Protein AF-A0A947IG43-F1 (afdb_monomer)

Mean predicted aligned error: 4.93 Å

Sequence (73 aa):
MNKPYEHRVDTDQKNYVHGPGNGLDNFSGILWPELRCNSQEEAERAATIANIAYEQGYKAAQLEARKALGLKG

Foldseek 3Di:
DDLQWAWDADPVRFIWIDGDDDPPTGDCVPDDVVPGDRDRVSRRVVSVVVSVVVVVVVVVVVCVVCVVVVHHD

Solvent-accessible surface area (backbone atoms only — not comparable to full-atom values): 4163 Å² total; per-residue (Å²): 130,90,65,62,34,37,62,44,67,48,98,86,73,41,24,17,29,39,34,84,55,91,86,50,53,50,48,45,89,81,42,58,79,92,74,40,33,91,37,65,67,49,11,44,52,50,13,52,52,50,35,53,53,49,52,53,52,51,54,51,50,52,46,52,51,31,52,75,71,71,39,84,124

Structure (mmCIF, N/CA/C/O backbone):
data_AF-A0A947IG43-F1
#
_entry.id   AF-A0A947IG43-F1
#
loop_
_atom_site.group_PDB
_atom_site.id
_atom_site.type_symbol
_atom_site.label_atom_id
_atom_site.label_alt_id
_atom_site.label_comp_id
_atom_site.label_asym_id
_atom_site.label_entity_id
_atom_site.label_seq_id
_atom_site.pdbx_PDB_ins_code
_atom_site.Cartn_x
_atom_site.Cartn_y
_atom_site.Cartn_z
_atom_site.occupancy
_atom_site.B_iso_or_equiv
_atom_site.auth_seq_id
_atom_site.auth_comp_id
_atom_site.auth_asym_id
_atom_site.auth_atom_id
_atom_site.pdbx_PDB_model_num
ATOM 1 N N . MET A 1 1 ? 6.858 1.646 13.955 1.00 57.78 1 MET A N 1
ATOM 2 C CA . MET A 1 1 ? 5.537 1.504 13.309 1.00 57.78 1 MET A CA 1
ATOM 3 C C . MET A 1 1 ? 5.658 0.445 12.233 1.00 57.78 1 MET A C 1
ATOM 5 O O . MET A 1 1 ? 6.650 0.483 11.514 1.00 57.78 1 MET A O 1
ATOM 9 N N . ASN A 1 2 ? 4.725 -0.505 12.158 1.00 74.69 2 ASN A N 1
ATOM 10 C CA . ASN A 1 2 ? 4.742 -1.4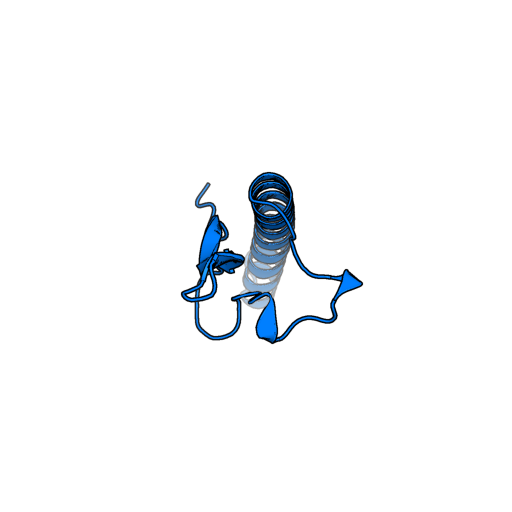89 11.077 1.00 74.69 2 ASN A CA 1
ATOM 11 C C . ASN A 1 2 ? 4.453 -0.760 9.752 1.00 74.69 2 ASN A C 1
ATOM 13 O O . ASN A 1 2 ? 3.523 0.044 9.716 1.00 74.69 2 ASN A O 1
ATOM 17 N N . LYS A 1 3 ? 5.271 -0.976 8.718 1.00 83.44 3 LYS A N 1
ATOM 18 C CA . LYS A 1 3 ? 5.090 -0.402 7.375 1.00 83.44 3 LYS A CA 1
ATOM 19 C C . LYS A 1 3 ? 4.566 -1.515 6.471 1.00 83.44 3 LYS A C 1
ATOM 21 O O . LYS A 1 3 ? 5.375 -2.245 5.910 1.00 83.44 3 LYS A O 1
ATOM 26 N N . PRO A 1 4 ? 3.246 -1.729 6.416 1.00 90.38 4 PRO A N 1
ATOM 27 C CA . PRO A 1 4 ? 2.704 -2.896 5.742 1.00 90.38 4 PRO A CA 1
ATOM 28 C C . PRO A 1 4 ? 2.766 -2.836 4.212 1.00 90.38 4 PRO A C 1
ATOM 30 O O . PRO A 1 4 ? 2.544 -3.864 3.581 1.00 90.38 4 PRO A O 1
ATOM 33 N N . TYR A 1 5 ? 3.017 -1.662 3.625 1.00 93.12 5 TYR A N 1
ATOM 34 C CA . TYR A 1 5 ? 3.217 -1.528 2.185 1.00 93.12 5 TYR A CA 1
ATOM 35 C C . TYR A 1 5 ? 4.700 -1.515 1.833 1.00 93.12 5 TYR A C 1
ATOM 37 O O . TYR A 1 5 ? 5.480 -0.789 2.458 1.00 93.12 5 TYR A O 1
ATOM 45 N N . GLU A 1 6 ? 5.071 -2.251 0.792 1.00 94.25 6 GLU A N 1
ATOM 46 C CA . GLU A 1 6 ? 6.451 -2.360 0.318 1.00 94.25 6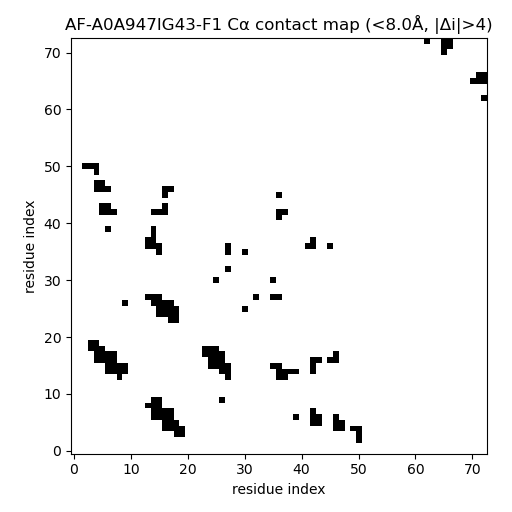 GLU A CA 1
ATOM 47 C C . GLU A 1 6 ? 6.528 -2.457 -1.208 1.00 94.25 6 GLU A C 1
ATOM 49 O O . GLU A 1 6 ? 5.559 -2.806 -1.885 1.00 94.25 6 GLU A O 1
ATOM 54 N N . HIS A 1 7 ? 7.695 -2.128 -1.755 1.00 93.94 7 HIS A N 1
ATOM 55 C CA . HIS A 1 7 ? 7.999 -2.389 -3.158 1.00 93.94 7 HIS A CA 1
ATOM 56 C C . HIS A 1 7 ? 8.176 -3.891 -3.383 1.00 93.94 7 HIS A C 1
ATOM 58 O O . HIS A 1 7 ? 8.823 -4.578 -2.591 1.00 93.94 7 HIS A O 1
ATOM 64 N N . ARG A 1 8 ? 7.628 -4.382 -4.496 1.00 93.38 8 ARG A N 1
ATOM 65 C CA . ARG A 1 8 ? 7.915 -5.710 -5.038 1.00 93.38 8 ARG A CA 1
ATOM 66 C C . ARG A 1 8 ? 8.009 -5.670 -6.558 1.00 93.38 8 ARG A C 1
ATOM 68 O O . ARG A 1 8 ? 7.595 -4.711 -7.211 1.00 93.38 8 ARG A O 1
ATOM 75 N N . VAL A 1 9 ? 8.556 -6.745 -7.113 1.00 91.75 9 VAL A N 1
ATOM 76 C CA . VAL A 1 9 ? 8.670 -6.966 -8.555 1.00 91.75 9 VAL A CA 1
ATOM 77 C C . VAL A 1 9 ? 7.820 -8.175 -8.927 1.00 91.75 9 VAL A C 1
ATOM 79 O O . VAL A 1 9 ? 7.890 -9.212 -8.267 1.00 91.75 9 VAL A O 1
ATOM 82 N N . ASP A 1 10 ? 6.964 -8.014 -9.931 1.00 87.88 10 ASP A N 1
ATOM 83 C CA . ASP A 1 10 ? 6.112 -9.085 -10.453 1.00 87.88 10 ASP A CA 1
ATOM 84 C C . ASP A 1 10 ? 6.935 -10.059 -11.318 1.00 87.88 10 ASP A C 1
ATOM 86 O O . ASP A 1 10 ? 8.063 -9.766 -11.723 1.00 87.88 10 ASP A O 1
ATOM 90 N N . THR A 1 11 ? 6.361 -11.211 -11.652 1.00 88.00 11 THR A N 1
ATOM 91 C CA . THR A 1 11 ? 6.941 -12.196 -12.577 1.00 88.00 11 THR A CA 1
ATOM 92 C C . THR A 1 11 ? 7.325 -11.577 -13.931 1.00 88.00 11 THR A C 1
ATOM 94 O O . THR A 1 11 ? 8.355 -11.936 -14.503 1.00 88.00 11 THR A O 1
ATOM 97 N N . ASP A 1 12 ? 6.586 -10.556 -14.370 1.00 88.19 12 ASP A N 1
ATOM 98 C CA . ASP A 1 12 ? 6.820 -9.746 -15.571 1.00 88.19 12 ASP A CA 1
ATOM 99 C C . ASP A 1 12 ? 7.995 -8.748 -15.475 1.00 88.19 12 ASP A C 1
ATOM 101 O O . ASP A 1 12 ? 8.168 -7.933 -16.383 1.00 88.19 12 ASP A O 1
ATOM 105 N N . GLN A 1 13 ? 8.753 -8.724 -14.373 1.00 88.44 13 GLN A N 1
ATOM 106 C CA . GLN A 1 13 ? 9.765 -7.693 -14.076 1.00 88.44 13 GLN A CA 1
ATOM 107 C C . GLN A 1 13 ? 9.194 -6.271 -13.905 1.00 88.44 13 GLN A C 1
ATOM 109 O O . GLN A 1 13 ? 9.906 -5.278 -14.062 1.00 88.44 13 GLN A O 1
ATOM 114 N N . LYS A 1 14 ? 7.905 -6.147 -13.567 1.00 89.88 14 LYS A N 1
ATOM 115 C CA . LYS A 1 14 ? 7.250 -4.849 -13.340 1.00 89.88 14 LYS A CA 1
ATOM 116 C C . LYS A 1 14 ? 7.217 -4.500 -11.854 1.00 89.88 14 LYS A C 1
ATOM 118 O O . LYS A 1 14 ? 6.904 -5.348 -11.022 1.00 89.88 14 LYS A O 1
ATOM 123 N N . ASN A 1 15 ? 7.518 -3.244 -11.528 1.00 92.31 15 ASN A N 1
ATOM 124 C CA . ASN A 1 15 ? 7.505 -2.744 -10.153 1.00 92.31 15 ASN A CA 1
ATOM 125 C C . ASN A 1 15 ? 6.071 -2.467 -9.690 1.00 92.31 15 ASN A C 1
ATOM 127 O O . ASN A 1 15 ? 5.305 -1.795 -10.385 1.00 92.31 15 ASN A O 1
ATOM 131 N N . TYR A 1 16 ? 5.723 -2.935 -8.496 1.00 92.62 16 TYR A N 1
ATOM 132 C CA . TYR A 1 16 ? 4.414 -2.704 -7.899 1.00 92.62 16 TYR A CA 1
ATOM 133 C C . TYR A 1 16 ? 4.507 -2.459 -6.391 1.00 92.62 16 TYR A C 1
ATOM 135 O O . TYR A 1 16 ? 5.533 -2.716 -5.757 1.00 92.62 16 TYR A O 1
ATOM 143 N N . VAL A 1 17 ? 3.418 -1.938 -5.826 1.00 93.12 17 VAL A N 1
ATOM 144 C CA . VAL A 1 17 ? 3.260 -1.761 -4.378 1.00 93.12 17 VAL A CA 1
ATOM 145 C C . VAL A 1 17 ? 2.466 -2.941 -3.828 1.00 93.12 17 VAL A C 1
ATOM 147 O O . VAL A 1 17 ? 1.302 -3.115 -4.193 1.00 93.12 17 VAL A O 1
ATOM 150 N N . HIS A 1 18 ? 3.092 -3.730 -2.959 1.00 92.94 18 HIS A N 1
ATOM 151 C CA . HIS A 1 18 ? 2.465 -4.824 -2.220 1.00 92.94 18 HIS A CA 1
ATOM 152 C C . HIS A 1 18 ? 1.842 -4.294 -0.927 1.00 92.94 18 HIS A C 1
ATOM 154 O O . HIS A 1 18 ? 2.467 -3.470 -0.257 1.00 92.94 18 HIS A O 1
ATOM 160 N N . GLY A 1 19 ? 0.633 -4.740 -0.584 1.00 90.94 19 GLY A N 1
ATOM 161 C CA . GLY A 1 19 ? -0.106 -4.293 0.601 1.00 90.94 19 GLY A CA 1
ATOM 162 C C . GLY A 1 19 ? -0.477 -5.421 1.575 1.00 90.94 19 GLY A C 1
ATOM 163 O O . GLY A 1 19 ? -0.383 -6.602 1.242 1.00 90.94 19 GLY A O 1
ATOM 164 N N . PRO A 1 20 ? -0.936 -5.087 2.799 1.00 86.06 20 PRO A N 1
ATOM 165 C CA . PRO A 1 20 ? -1.268 -6.068 3.833 1.00 86.06 20 PRO A CA 1
ATOM 166 C C . PRO A 1 20 ? -2.634 -6.718 3.591 1.00 86.06 20 PRO A C 1
ATOM 168 O O . PRO A 1 20 ? -3.632 -6.351 4.212 1.00 86.06 20 PRO A O 1
ATOM 171 N N . GLY A 1 21 ? -2.680 -7.715 2.715 1.00 78.50 21 GLY A N 1
ATOM 172 C CA . GLY A 1 21 ? -3.854 -8.565 2.529 1.00 78.50 21 GLY A CA 1
ATOM 173 C C . GLY A 1 21 ? -4.363 -8.614 1.096 1.00 78.50 21 GLY A C 1
ATOM 174 O O . GLY A 1 21 ? -3.834 -7.984 0.184 1.00 78.50 21 GLY A O 1
ATOM 175 N N . ASN A 1 22 ? -5.415 -9.403 0.903 1.00 77.44 22 ASN A N 1
ATOM 176 C CA . ASN A 1 22 ? -5.945 -9.687 -0.424 1.00 77.44 22 ASN A CA 1
ATOM 177 C C . ASN A 1 22 ? -6.553 -8.428 -1.056 1.00 77.44 22 ASN A C 1
ATOM 179 O O . ASN A 1 22 ? -7.444 -7.806 -0.4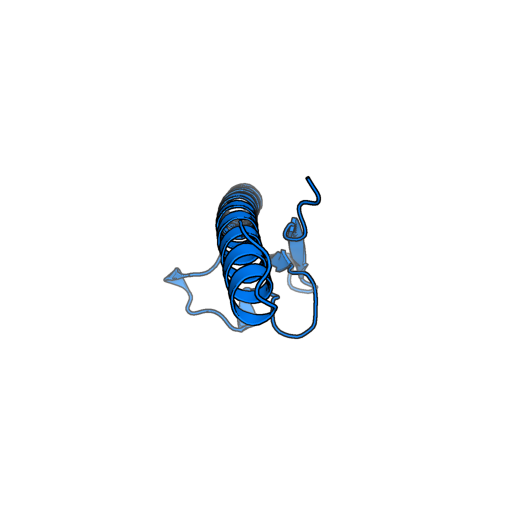80 1.00 77.44 22 ASN A O 1
ATOM 183 N N . GLY A 1 23 ? -6.096 -8.094 -2.264 1.00 77.62 23 GLY A N 1
ATOM 184 C CA . GLY A 1 23 ? -6.633 -6.981 -3.053 1.00 77.62 23 GLY A CA 1
ATOM 185 C C . GLY A 1 23 ? -6.050 -5.605 -2.726 1.00 77.62 23 GLY A C 1
ATOM 186 O O . GLY A 1 23 ? -6.540 -4.617 -3.262 1.00 77.62 23 GLY A O 1
ATOM 187 N N . LEU A 1 24 ? -5.016 -5.524 -1.882 1.00 81.94 24 LEU A N 1
ATOM 188 C CA . LEU A 1 24 ? -4.292 -4.272 -1.603 1.00 81.94 24 LEU A CA 1
ATOM 189 C C . LEU A 1 24 ? -2.981 -4.145 -2.394 1.00 81.94 24 LEU A C 1
ATOM 191 O O . LEU A 1 24 ? -2.205 -3.213 -2.179 1.00 81.94 24 LEU A O 1
ATOM 195 N N . ASP A 1 25 ? -2.762 -5.069 -3.327 1.00 84.88 25 ASP A N 1
ATOM 196 C CA . ASP A 1 25 ? -1.639 -5.057 -4.250 1.00 84.88 25 ASP A CA 1
ATOM 197 C C . ASP A 1 25 ? -1.962 -4.216 -5.481 1.00 84.88 25 ASP A C 1
ATOM 199 O O . ASP A 1 25 ? -2.980 -4.401 -6.148 1.00 84.88 25 ASP A O 1
ATOM 203 N N . ASN A 1 26 ? -1.051 -3.313 -5.820 1.00 81.12 26 ASN A N 1
ATOM 204 C CA . ASN A 1 26 ? -1.185 -2.402 -6.949 1.00 81.12 26 ASN A CA 1
ATOM 205 C C . ASN A 1 26 ? -0.363 -2.906 -8.139 1.00 81.12 26 ASN A C 1
ATOM 207 O O . ASN A 1 26 ? 0.574 -2.234 -8.574 1.00 81.12 26 ASN A O 1
ATOM 211 N N . PHE A 1 27 ? -0.669 -4.112 -8.633 1.00 81.94 27 PHE A N 1
ATOM 212 C CA . PHE A 1 27 ? 0.070 -4.716 -9.745 1.00 81.94 27 PHE A CA 1
ATOM 213 C C . PHE A 1 27 ? 0.061 -3.802 -10.976 1.00 81.94 27 PHE A C 1
ATOM 215 O O . PHE A 1 27 ? -0.968 -3.261 -11.383 1.00 81.94 27 PHE A O 1
ATOM 222 N N . SER A 1 28 ? 1.201 -3.657 -11.645 1.00 76.81 28 SER A N 1
ATOM 223 C CA . SER A 1 28 ? 1.286 -2.766 -12.807 1.00 76.81 28 SER A CA 1
ATOM 224 C C . SER A 1 28 ? 0.402 -3.252 -13.966 1.00 76.81 28 SER A C 1
ATOM 226 O O . SER A 1 28 ? -0.033 -2.445 -14.778 1.00 76.81 28 SER A O 1
ATOM 228 N N . GLY A 1 29 ? 0.102 -4.555 -14.048 1.00 79.25 29 GLY A N 1
ATOM 229 C CA . GLY A 1 29 ? -0.774 -5.134 -15.075 1.00 79.25 29 GLY A CA 1
ATOM 230 C C . GLY A 1 29 ? -2.256 -4.748 -14.964 1.00 79.25 29 GLY A C 1
ATOM 231 O O . GLY A 1 29 ? -2.946 -4.761 -15.980 1.00 79.25 29 GLY A O 1
ATOM 232 N N . ILE A 1 30 ? -2.73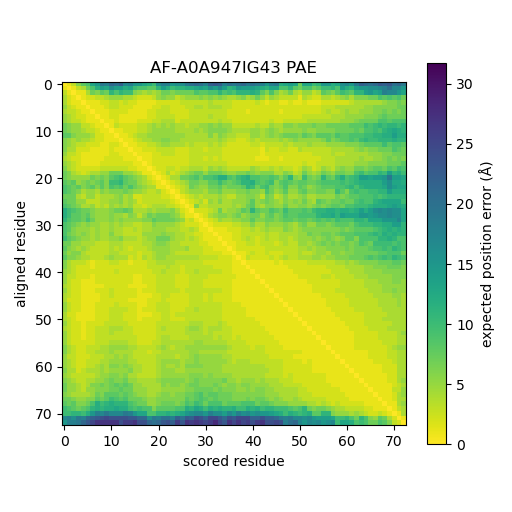4 -4.373 -13.772 1.00 81.50 30 ILE A N 1
ATOM 233 C CA . ILE A 1 30 ? -4.148 -4.017 -13.518 1.00 81.50 30 ILE A CA 1
ATOM 234 C C . ILE A 1 30 ? -4.393 -2.506 -13.486 1.00 81.50 30 ILE A C 1
ATOM 236 O O . ILE A 1 30 ? -5.530 -2.060 -13.611 1.00 81.50 30 ILE A O 1
ATOM 240 N N . LEU A 1 31 ? -3.335 -1.712 -13.321 1.00 84.06 31 LEU A N 1
ATOM 241 C CA . LEU A 1 31 ? -3.428 -0.259 -13.271 1.00 84.06 31 LEU A CA 1
ATOM 242 C C . LEU A 1 31 ? -3.441 0.359 -14.673 1.00 84.06 31 LEU A C 1
ATOM 244 O O . LEU A 1 31 ? -2.784 -0.131 -15.604 1.00 84.06 31 LEU A O 1
ATOM 248 N N . TRP A 1 32 ? -4.133 1.496 -14.788 1.00 85.25 32 TRP A N 1
ATOM 249 C CA . TRP A 1 32 ? -3.996 2.412 -15.919 1.00 85.25 32 TRP A CA 1
ATOM 250 C C . TRP A 1 32 ? -2.518 2.788 -16.112 1.00 85.25 32 TRP A C 1
ATOM 252 O O . TRP A 1 32 ? -1.832 2.988 -15.106 1.00 85.25 32 TRP A O 1
ATOM 262 N N . PRO A 1 33 ? -1.999 2.856 -17.354 1.00 86.75 33 PRO A N 1
ATOM 263 C CA . PRO A 1 33 ?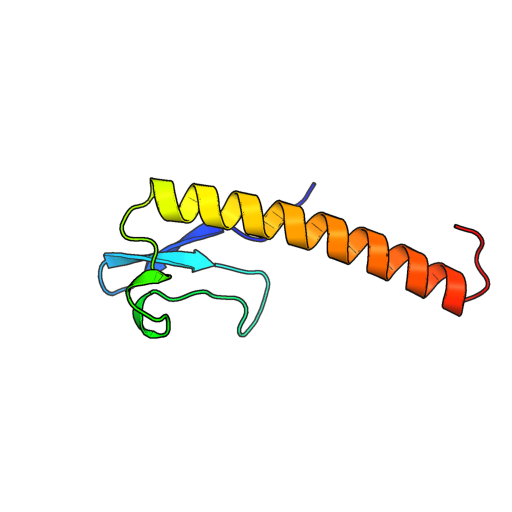 -0.580 3.102 -17.622 1.00 86.75 33 PRO A CA 1
ATOM 264 C C . PRO A 1 33 ? 0.032 4.282 -16.856 1.00 86.75 33 PRO A C 1
ATOM 266 O O . PRO A 1 33 ? 1.146 4.169 -16.353 1.00 86.75 33 PRO A O 1
ATOM 269 N N . GLU A 1 34 ? -0.712 5.373 -16.713 1.00 88.50 34 GLU A N 1
ATOM 270 C CA . GLU A 1 34 ? -0.323 6.600 -16.016 1.00 88.50 34 GLU A CA 1
ATOM 271 C C . GLU A 1 34 ? -0.234 6.468 -14.486 1.00 88.50 34 GLU A C 1
ATOM 273 O O . GLU A 1 34 ? 0.376 7.311 -13.835 1.00 88.50 34 GLU A O 1
ATOM 278 N N . LEU A 1 35 ? -0.817 5.414 -13.906 1.00 85.75 35 LEU A N 1
ATOM 279 C CA . LEU A 1 35 ? -0.777 5.131 -12.466 1.00 85.75 35 LEU A CA 1
ATOM 280 C C . LEU A 1 35 ? 0.272 4.070 -12.101 1.00 85.75 35 LEU A C 1
ATOM 282 O O . LEU A 1 35 ? 0.424 3.726 -10.929 1.00 85.75 35 LEU A O 1
ATOM 286 N N . ARG A 1 36 ? 0.979 3.512 -13.090 1.00 89.31 36 ARG A N 1
ATOM 287 C CA . ARG A 1 36 ? 1.981 2.463 -12.869 1.00 89.31 36 ARG A CA 1
ATOM 288 C C . ARG A 1 36 ? 3.272 3.054 -12.319 1.00 89.31 36 ARG A C 1
ATOM 290 O O . ARG A 1 36 ? 3.713 4.113 -12.748 1.00 89.31 36 ARG A O 1
ATOM 297 N N . CYS A 1 37 ? 3.920 2.302 -11.435 1.00 89.56 37 CYS A N 1
ATOM 298 C CA . CYS A 1 37 ? 5.311 2.545 -11.075 1.00 89.56 37 CYS A CA 1
ATOM 299 C C . CYS A 1 37 ? 6.208 1.918 -12.149 1.00 89.56 37 CYS A C 1
ATOM 301 O O . CYS A 1 37 ? 6.230 0.698 -12.322 1.00 89.56 37 CYS A O 1
ATOM 303 N N . ASN A 1 38 ? 6.939 2.748 -12.883 1.00 89.31 38 ASN A N 1
ATOM 304 C CA . ASN A 1 38 ? 7.841 2.329 -13.955 1.00 89.31 38 ASN A CA 1
ATOM 305 C C . ASN A 1 38 ? 9.269 2.081 -13.449 1.00 89.31 38 ASN A C 1
ATOM 307 O O . ASN A 1 38 ? 10.089 1.515 -14.168 1.00 89.31 38 ASN A O 1
ATOM 311 N N . SER A 1 39 ? 9.565 2.448 -12.201 1.00 92.25 39 SER A N 1
ATOM 312 C CA . SER A 1 39 ? 10.848 2.193 -11.546 1.00 92.25 39 SER A CA 1
ATOM 313 C C . SER A 1 39 ? 10.675 1.692 -10.109 1.00 92.25 39 SER A C 1
ATOM 315 O O . SER A 1 39 ? 9.612 1.840 -9.500 1.00 92.25 39 SER A O 1
ATOM 317 N N . GLN A 1 40 ? 11.740 1.100 -9.560 1.00 94.06 40 GLN A N 1
ATOM 318 C CA . GLN A 1 40 ? 11.813 0.740 -8.142 1.00 94.06 40 GLN A CA 1
ATOM 319 C C . GLN A 1 40 ? 11.622 1.979 -7.259 1.00 94.06 40 GLN A C 1
ATOM 321 O O . GLN A 1 40 ? 10.817 1.954 -6.337 1.00 94.06 40 GLN A O 1
ATOM 326 N N . GLU A 1 41 ? 12.298 3.083 -7.586 1.00 95.06 41 GLU A N 1
ATOM 327 C CA . GLU A 1 41 ? 12.206 4.333 -6.826 1.00 95.06 41 GLU A CA 1
ATOM 328 C C . GLU A 1 41 ? 10.766 4.876 -6.789 1.00 95.06 41 GLU A C 1
ATOM 330 O O . GLU A 1 41 ? 10.283 5.325 -5.749 1.00 95.06 41 GLU A O 1
ATOM 335 N N . GLU A 1 42 ? 10.038 4.801 -7.909 1.00 93.56 42 GLU A N 1
ATOM 336 C CA . GLU A 1 42 ? 8.621 5.172 -7.954 1.00 93.56 42 GLU A CA 1
ATOM 337 C C . GLU A 1 42 ? 7.770 4.295 -7.037 1.00 93.56 42 GLU A C 1
ATOM 339 O O . GLU A 1 42 ? 6.959 4.824 -6.273 1.00 93.56 42 GLU A O 1
ATOM 344 N N . ALA A 1 43 ? 7.989 2.981 -7.062 1.00 93.06 43 ALA A N 1
ATOM 345 C CA . ALA A 1 43 ? 7.257 2.044 -6.220 1.00 93.06 43 ALA A CA 1
ATOM 346 C C . ALA A 1 43 ? 7.579 2.215 -4.728 1.00 93.06 43 ALA A C 1
ATOM 348 O O . ALA A 1 43 ? 6.674 2.158 -3.898 1.00 93.06 43 ALA A O 1
ATOM 349 N N . GLU A 1 44 ? 8.831 2.494 -4.366 1.00 95.06 44 GLU A N 1
ATOM 350 C CA . GLU A 1 44 ? 9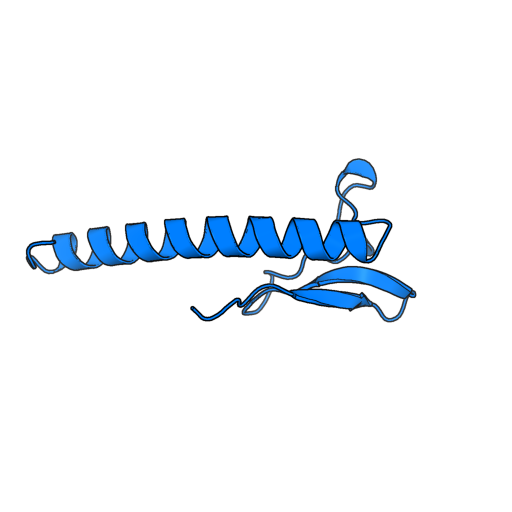.234 2.780 -2.984 1.00 95.06 44 GLU A CA 1
ATOM 351 C C . GLU A 1 44 ? 8.602 4.078 -2.458 1.00 95.06 44 GLU A C 1
ATOM 353 O O . GLU A 1 44 ? 8.101 4.131 -1.324 1.00 95.06 44 GLU A O 1
ATOM 358 N N . ARG A 1 45 ? 8.561 5.129 -3.288 1.00 94.50 45 ARG A N 1
ATOM 359 C CA . ARG A 1 45 ? 7.852 6.374 -2.953 1.00 94.50 45 ARG A CA 1
ATOM 360 C C . ARG A 1 45 ? 6.354 6.132 -2.795 1.00 94.50 45 ARG A C 1
ATOM 362 O O . ARG A 1 45 ? 5.771 6.577 -1.805 1.00 94.50 45 ARG A O 1
ATOM 369 N N . ALA A 1 46 ? 5.740 5.393 -3.715 1.00 92.88 46 ALA A N 1
ATOM 370 C CA . ALA A 1 46 ? 4.324 5.048 -3.644 1.00 92.88 46 ALA A CA 1
ATOM 371 C C . ALA A 1 46 ? 4.000 4.217 -2.389 1.00 92.88 46 ALA A C 1
ATOM 373 O O . ALA A 1 46 ? 3.048 4.534 -1.674 1.00 92.88 46 ALA A O 1
ATOM 374 N N . ALA A 1 47 ? 4.834 3.231 -2.045 1.00 94.31 47 ALA A N 1
ATOM 375 C CA . ALA A 1 47 ? 4.707 2.458 -0.811 1.00 94.31 47 ALA A CA 1
ATOM 376 C C . ALA A 1 47 ? 4.835 3.347 0.438 1.00 94.31 47 ALA A C 1
ATOM 378 O O . ALA A 1 47 ? 4.101 3.179 1.412 1.00 94.31 47 ALA A O 1
ATOM 379 N N . THR A 1 48 ? 5.727 4.342 0.417 1.00 94.94 48 THR A N 1
ATOM 380 C CA . THR A 1 48 ? 5.856 5.317 1.512 1.00 94.94 48 THR A CA 1
ATOM 381 C C . THR A 1 48 ? 4.571 6.128 1.691 1.00 94.94 48 THR A C 1
ATOM 383 O O . THR A 1 48 ? 4.080 6.253 2.814 1.00 94.94 48 THR A O 1
ATOM 386 N N . ILE A 1 49 ? 3.981 6.618 0.598 1.00 93.31 49 ILE A N 1
ATOM 387 C CA . ILE A 1 49 ? 2.706 7.351 0.618 1.00 93.31 49 ILE A CA 1
ATOM 388 C C . ILE A 1 49 ? 1.572 6.456 1.137 1.00 93.31 49 ILE A C 1
ATOM 390 O O . ILE A 1 49 ? 0.816 6.872 2.018 1.00 93.31 49 ILE A O 1
ATOM 394 N N . ALA A 1 50 ? 1.488 5.212 0.657 1.00 92.38 50 ALA A N 1
ATOM 395 C CA . ALA A 1 50 ? 0.488 4.243 1.103 1.00 92.38 50 ALA A CA 1
ATOM 396 C C . ALA A 1 50 ? 0.597 3.959 2.610 1.00 92.38 50 ALA A C 1
AT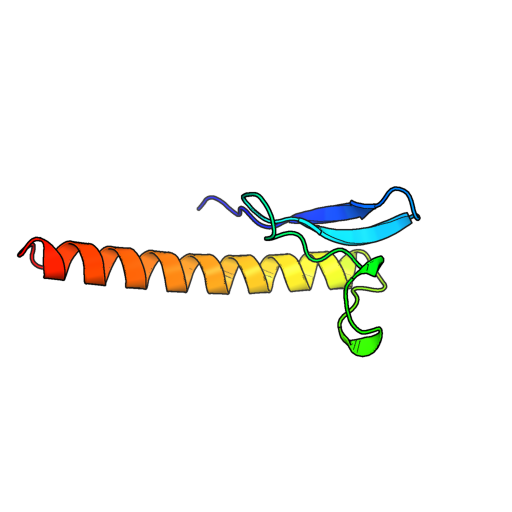OM 398 O O . ALA A 1 50 ? -0.414 3.922 3.310 1.00 92.38 50 ALA A O 1
ATOM 399 N N . ASN A 1 51 ? 1.819 3.846 3.140 1.00 94.62 51 ASN A N 1
ATOM 400 C CA . ASN A 1 51 ? 2.052 3.672 4.574 1.00 94.62 51 ASN A CA 1
ATOM 401 C C . ASN A 1 51 ? 1.609 4.888 5.407 1.00 94.62 51 ASN A C 1
ATOM 403 O O . ASN A 1 51 ? 1.061 4.703 6.494 1.00 94.62 51 ASN A O 1
ATOM 407 N N . ILE A 1 52 ? 1.801 6.117 4.910 1.00 94.25 52 ILE A N 1
ATOM 408 C CA . ILE A 1 52 ? 1.308 7.333 5.583 1.00 94.25 52 ILE A CA 1
ATOM 409 C C . ILE A 1 52 ? -0.222 7.324 5.621 1.00 94.25 52 ILE A C 1
ATOM 411 O O . ILE A 1 52 ? -0.815 7.523 6.682 1.00 94.25 52 ILE A O 1
ATOM 415 N N . ALA A 1 53 ? -0.869 7.053 4.485 1.00 91.62 53 ALA A N 1
ATOM 416 C CA . ALA A 1 53 ? -2.327 6.981 4.406 1.00 91.62 53 ALA A CA 1
ATOM 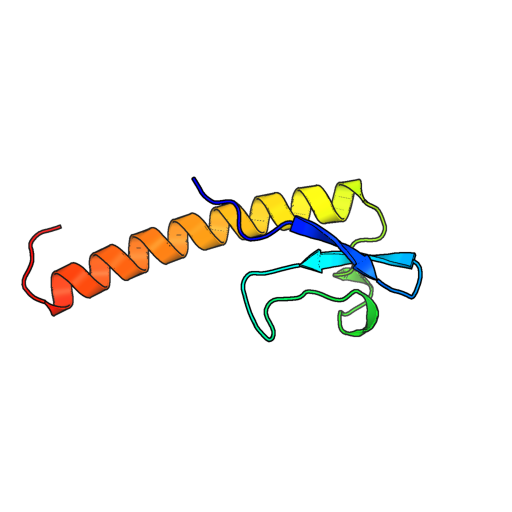417 C C . ALA A 1 53 ? -2.891 5.888 5.330 1.00 91.62 53 ALA A C 1
ATOM 419 O O . ALA A 1 53 ? -3.852 6.129 6.062 1.00 91.62 53 ALA A O 1
ATOM 420 N N . TYR A 1 54 ? -2.248 4.717 5.353 1.00 91.31 54 TYR A N 1
ATOM 421 C CA . TYR A 1 54 ? -2.603 3.614 6.240 1.00 91.31 54 TYR A CA 1
ATOM 422 C C . TYR A 1 54 ? -2.515 4.013 7.715 1.00 91.31 54 TYR A C 1
ATOM 424 O O . TYR A 1 54 ? -3.451 3.768 8.471 1.00 91.31 54 TYR A O 1
ATOM 432 N N . GLU A 1 55 ? -1.426 4.665 8.134 1.00 92.44 55 GLU A N 1
ATOM 433 C CA . GLU A 1 55 ? -1.265 5.126 9.516 1.00 92.44 55 GLU A CA 1
ATOM 434 C C . GLU A 1 55 ? -2.380 6.098 9.925 1.00 92.44 55 GLU A C 1
ATOM 436 O O . GLU A 1 55 ? -2.968 5.950 11.000 1.00 92.44 55 GLU A O 1
ATOM 441 N N . GLN A 1 56 ? -2.682 7.083 9.077 1.00 93.38 56 GLN A N 1
ATOM 442 C CA . GLN A 1 56 ? -3.721 8.073 9.368 1.00 93.38 56 GLN A CA 1
ATOM 443 C C . GLN A 1 56 ? -5.108 7.428 9.435 1.00 93.38 56 GLN A C 1
ATOM 445 O O . GLN A 1 56 ? -5.852 7.667 10.389 1.00 93.38 56 GLN A O 1
ATOM 450 N N . GLY A 1 57 ? -5.431 6.558 8.474 1.00 91.25 57 GLY A N 1
ATOM 451 C CA . GLY A 1 57 ? -6.688 5.811 8.462 1.00 91.25 57 GLY A CA 1
ATOM 452 C C . GLY A 1 57 ? -6.833 4.908 9.685 1.00 91.25 57 GLY A C 1
ATOM 453 O O . GLY A 1 57 ? -7.884 4.892 10.321 1.00 91.25 57 GLY A O 1
ATOM 454 N N . TYR A 1 58 ? -5.759 4.222 10.077 1.00 91.06 58 TYR A N 1
ATOM 455 C CA . TYR A 1 58 ? -5.752 3.364 11.259 1.00 91.06 58 TYR A CA 1
ATOM 456 C C . TYR A 1 58 ? -5.982 4.160 12.551 1.00 91.06 58 TYR A C 1
ATOM 458 O O . TYR A 1 58 ? -6.816 3.773 13.369 1.00 91.06 58 TYR A O 1
ATOM 466 N N . LYS A 1 59 ? -5.310 5.308 12.723 1.00 93.19 59 LYS A N 1
ATOM 467 C CA . LYS A 1 59 ? -5.534 6.205 13.874 1.00 93.19 59 LYS A CA 1
ATOM 468 C C . LYS A 1 59 ? -6.974 6.716 13.928 1.00 93.19 59 LYS A C 1
ATOM 470 O O . LYS A 1 59 ? -7.586 6.695 14.994 1.00 93.19 59 LYS A O 1
ATOM 475 N N . ALA A 1 60 ? -7.521 7.139 12.789 1.00 93.69 60 ALA A N 1
ATOM 476 C CA . ALA A 1 60 ? -8.906 7.590 12.700 1.00 93.69 60 ALA A CA 1
ATOM 477 C C . ALA A 1 60 ? -9.889 6.461 13.054 1.00 93.69 60 ALA A C 1
ATOM 479 O O . ALA A 1 60 ? -10.770 6.656 13.887 1.00 93.69 60 ALA A O 1
ATOM 480 N N . ALA A 1 61 ? -9.693 5.259 12.506 1.00 92.00 61 ALA A N 1
ATOM 481 C CA . ALA A 1 61 ? -10.530 4.098 12.799 1.00 92.00 61 ALA A CA 1
ATOM 482 C C . ALA A 1 61 ? -10.486 3.705 14.284 1.00 92.00 61 ALA A C 1
ATOM 484 O O . ALA A 1 61 ? -11.525 3.419 14.877 1.00 92.00 61 ALA A O 1
ATOM 485 N N . GLN A 1 62 ? -9.306 3.739 14.914 1.00 92.62 62 GLN A N 1
ATOM 48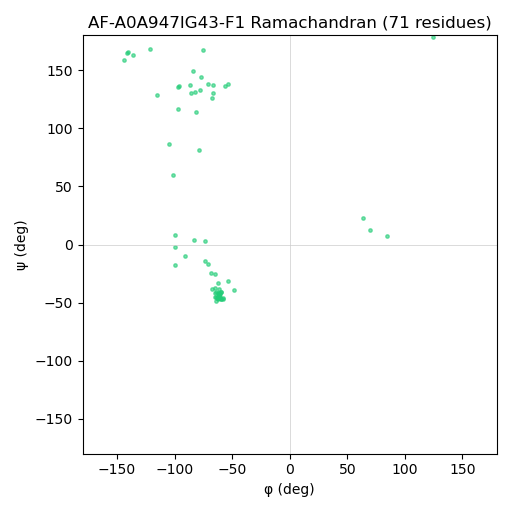6 C CA . GLN A 1 62 ? -9.181 3.498 16.354 1.00 92.62 62 GLN A CA 1
ATOM 487 C C . GLN A 1 62 ? -9.940 4.536 17.183 1.00 92.62 62 GLN A C 1
ATOM 489 O O . GLN A 1 62 ? -10.595 4.176 18.162 1.00 92.62 62 GLN A O 1
ATOM 494 N N . LEU A 1 63 ? -9.866 5.813 16.803 1.00 93.56 63 LEU A N 1
ATOM 495 C CA . LEU A 1 63 ? -10.598 6.876 17.485 1.00 93.56 63 LEU A CA 1
ATOM 496 C C . LEU A 1 63 ? -12.114 6.661 17.379 1.00 93.56 63 LEU A C 1
ATOM 498 O O . LEU A 1 63 ? -12.811 6.741 18.390 1.00 93.56 63 LEU A O 1
ATOM 502 N N . GLU A 1 64 ? -12.617 6.348 16.186 1.00 94.44 64 GLU A N 1
ATOM 503 C CA . GLU A 1 64 ? -14.041 6.071 15.968 1.00 94.44 64 GLU A CA 1
ATOM 504 C C . GLU A 1 64 ? -14.507 4.815 16.717 1.00 94.44 64 GLU A C 1
ATOM 506 O O . GLU A 1 64 ? -15.553 4.836 17.364 1.00 94.44 64 GLU A O 1
ATOM 511 N N . ALA A 1 65 ? -13.700 3.750 16.740 1.00 93.44 65 ALA A N 1
ATOM 512 C CA . ALA A 1 65 ? -13.996 2.551 17.522 1.00 93.44 65 ALA A CA 1
ATOM 513 C C . ALA A 1 65 ? -14.076 2.851 19.029 1.00 93.44 65 ALA A C 1
ATOM 515 O O . ALA A 1 65 ? -14.998 2.395 19.705 1.00 93.44 65 ALA A O 1
ATOM 516 N N . ARG A 1 66 ? -13.151 3.661 19.563 1.00 92.88 66 ARG A N 1
ATOM 517 C CA . ARG A 1 66 ? -13.186 4.088 20.974 1.00 92.88 66 ARG A CA 1
ATOM 518 C C . ARG A 1 66 ? -14.455 4.874 21.282 1.00 92.88 66 ARG A C 1
ATOM 520 O O . ARG A 1 66 ? -15.133 4.543 22.252 1.00 92.88 66 ARG A O 1
ATOM 527 N N . LYS A 1 67 ? -14.821 5.834 20.425 1.00 93.69 67 LYS A N 1
ATOM 528 C CA . LYS A 1 67 ? -16.076 6.592 20.557 1.00 93.69 67 LYS A CA 1
ATOM 529 C C . LYS A 1 67 ? -17.298 5.673 20.554 1.00 93.69 67 LYS A C 1
ATOM 531 O O . LYS A 1 67 ? -18.149 5.810 21.428 1.00 93.69 67 LYS A O 1
ATOM 536 N N . ALA A 1 68 ? -17.368 4.726 19.617 1.00 93.50 68 ALA A N 1
ATOM 537 C CA . ALA A 1 68 ? -18.480 3.780 19.505 1.00 93.50 68 ALA A CA 1
ATOM 538 C C . ALA A 1 68 ? -18.621 2.881 20.746 1.00 93.50 68 ALA A C 1
ATOM 540 O O . ALA A 1 68 ? -19.733 2.541 21.141 1.00 93.50 68 ALA A O 1
ATOM 541 N N . LEU A 1 69 ? -17.504 2.544 21.394 1.00 95.06 69 LEU A N 1
ATOM 542 C CA . LEU A 1 69 ? -17.468 1.779 22.643 1.00 95.06 69 LEU A CA 1
ATOM 543 C C . LEU A 1 69 ? -17.677 2.643 23.903 1.00 95.06 69 LEU A C 1
ATOM 545 O O . LEU A 1 69 ? -17.566 2.135 25.017 1.00 95.06 69 LEU A O 1
ATOM 549 N N . GLY A 1 70 ? -17.945 3.946 23.758 1.00 92.94 70 GLY A N 1
ATOM 550 C CA . GLY A 1 70 ? -18.096 4.875 24.884 1.00 92.94 70 GLY A CA 1
ATOM 551 C C . GLY A 1 70 ? -16.789 5.175 25.628 1.00 92.94 70 GLY A C 1
ATOM 552 O O . GLY A 1 70 ? -16.808 5.757 26.714 1.00 92.94 70 GLY A O 1
ATOM 553 N N . LEU A 1 71 ? -15.644 4.792 25.059 1.00 88.38 71 LEU A N 1
ATOM 554 C CA . LEU A 1 71 ? -14.324 5.088 25.600 1.00 88.38 71 LEU A CA 1
ATOM 555 C C . LEU A 1 71 ? -13.921 6.504 25.177 1.00 88.38 71 LEU A C 1
ATOM 557 O O . LEU A 1 71 ? -14.005 6.869 24.003 1.00 88.38 71 LEU A O 1
ATOM 561 N N . LYS A 1 72 ? -13.451 7.317 26.129 1.00 78.56 72 LYS A N 1
ATOM 562 C CA . LYS A 1 72 ? -12.873 8.624 25.794 1.00 78.56 72 LYS A CA 1
ATOM 563 C C . LYS A 1 72 ? -11.566 8.418 25.012 1.00 78.56 72 LYS A C 1
ATOM 565 O O . LYS A 1 72 ? -10.789 7.502 25.312 1.00 78.56 72 LYS A O 1
ATOM 570 N N . GLY A 1 73 ? -11.398 9.235 23.968 1.00 59.59 73 GLY A N 1
ATOM 571 C CA . GLY A 1 73 ? -10.196 9.291 23.128 1.00 59.59 73 GLY A CA 1
ATOM 572 C C . GLY A 1 73 ? -8.945 9.437 23.970 1.00 59.59 73 GLY A C 1
ATOM 573 O O . GLY A 1 73 ? -8.942 10.350 24.822 1.00 59.59 73 GLY A O 1
#

Radius of gyration: 15.36 Å; Cα contacts (8 Å, |Δi|>4): 85; chains: 1; bounding box: 31×22×43 Å

pLDDT: mean 88.7, std 7.3, range [57.78, 95.06]

Secondary structure (DSSP, 8-state):
-----EEEE-TTS-EEEE-SSTT--B-TTTS-GGGS--SHHHHHHHHHHHHHHHHHHHHHHHHHHHHHTT---

Nearest PDB structures (foldseek):
  8axb-assembly1_A  TM=4.730E-01  e=2.332E+00  Scytonema hofmannii
  5cx4-assembly2_B  TM=4.279E-01  e=9.125E+00  Bacteroides thetaiotaomicron VPI-5482
  4fdt-assembly1_A  TM=4.301E-01  e=9.737E+00  Bacteroides thetaiotaomicron VPI-5482
  5cu7-assembly2_B  TM=3.189E-01  e=7.509E+00  Bacteroides thetaiotaomicron VPI-5482